Protein AF-A0A2W5WZF5-F1 (afdb_monomer_lite)

Radius of gyration: 15.65 Å; chains: 1; bounding box: 32×31×60 Å

Structure (mmCIF, N/CA/C/O backbone):
data_AF-A0A2W5WZF5-F1
#
_entry.id   AF-A0A2W5WZF5-F1
#
loop_
_atom_site.group_PDB
_atom_site.id
_atom_site.type_symbol
_atom_site.label_atom_id
_atom_site.label_alt_id
_atom_site.label_comp_id
_atom_site.label_asym_id
_atom_site.label_entity_id
_atom_site.label_seq_id
_atom_site.pdbx_PDB_ins_code
_atom_site.Cartn_x
_atom_site.Cartn_y
_atom_site.Cartn_z
_atom_site.occupancy
_atom_site.B_iso_or_equiv
_atom_site.auth_seq_id
_atom_site.auth_comp_id
_atom_site.auth_asym_id
_atom_site.auth_atom_id
_atom_site.pdbx_PDB_model_num
ATOM 1 N N . MET A 1 1 ? 6.195 -17.633 31.553 1.00 47.72 1 MET A N 1
ATOM 2 C CA . MET A 1 1 ? 4.958 -17.453 30.763 1.00 47.72 1 MET A CA 1
ATOM 3 C C . MET A 1 1 ? 4.576 -15.998 30.937 1.00 47.72 1 MET A C 1
ATOM 5 O O . MET A 1 1 ? 4.302 -15.625 32.061 1.00 47.72 1 MET A O 1
ATOM 9 N N . GLY A 1 2 ? 4.655 -15.087 29.986 1.00 45.94 2 GLY A N 1
ATOM 10 C CA . GLY A 1 2 ? 4.932 -15.108 28.558 1.00 45.94 2 GLY A CA 1
ATOM 11 C C . GLY A 1 2 ? 4.512 -13.705 28.127 1.00 45.94 2 GLY A C 1
ATOM 12 O O . GLY A 1 2 ? 3.322 -13.413 28.138 1.00 45.94 2 GLY A O 1
ATOM 13 N N . SER A 1 3 ? 5.474 -12.820 27.896 1.00 50.56 3 SER A N 1
ATOM 14 C CA . SER A 1 3 ? 5.218 -11.435 27.498 1.00 50.56 3 SER A CA 1
ATOM 15 C C . SER A 1 3 ? 6.138 -11.146 26.331 1.00 50.56 3 SER A C 1
ATOM 17 O O . SER A 1 3 ? 7.215 -10.585 26.495 1.00 50.56 3 SER A O 1
ATOM 19 N N . ASN A 1 4 ? 5.729 -11.629 25.164 1.00 45.38 4 ASN A N 1
ATOM 20 C CA . ASN A 1 4 ? 6.341 -11.262 23.901 1.00 45.38 4 ASN A CA 1
ATOM 21 C C . ASN A 1 4 ? 5.582 -10.011 23.440 1.00 45.38 4 ASN A C 1
ATOM 23 O O . ASN A 1 4 ? 4.590 -10.114 22.725 1.00 45.38 4 ASN A O 1
ATOM 27 N N . ASN A 1 5 ? 5.958 -8.846 23.968 1.00 50.03 5 ASN A N 1
ATOM 28 C CA . ASN A 1 5 ? 5.437 -7.571 23.489 1.00 50.03 5 ASN A CA 1
ATOM 29 C C . ASN A 1 5 ? 6.275 -7.137 22.282 1.00 50.03 5 ASN A C 1
ATOM 31 O O . ASN A 1 5 ? 7.437 -6.792 22.461 1.00 50.03 5 ASN A O 1
ATOM 35 N N . GLY A 1 6 ? 5.653 -7.142 21.100 1.00 42.31 6 GLY A N 1
ATOM 36 C CA . GLY A 1 6 ? 5.969 -6.240 19.988 1.00 42.31 6 GLY A CA 1
ATOM 37 C C . GLY A 1 6 ? 7.408 -6.249 19.489 1.00 42.31 6 GLY A C 1
ATOM 38 O O . GLY A 1 6 ? 8.054 -5.209 19.500 1.00 42.31 6 GLY A O 1
ATOM 39 N N . GLU A 1 7 ? 7.899 -7.392 19.016 1.00 40.12 7 GLU A N 1
ATOM 40 C CA . GLU A 1 7 ? 9.047 -7.385 18.108 1.00 40.12 7 GLU A CA 1
ATOM 41 C C . GLU A 1 7 ? 8.494 -7.028 16.720 1.00 40.12 7 GLU A C 1
ATOM 43 O O . GLU A 1 7 ? 8.119 -7.901 15.944 1.00 40.12 7 GLU A O 1
ATOM 48 N N . THR A 1 8 ? 8.317 -5.732 16.442 1.00 47.16 8 THR A N 1
ATOM 49 C CA . THR A 1 8 ? 8.272 -5.268 15.051 1.00 47.16 8 THR A CA 1
ATOM 50 C C . THR A 1 8 ? 9.632 -5.630 14.465 1.00 47.16 8 THR A C 1
ATOM 52 O O . THR A 1 8 ? 10.631 -5.149 15.007 1.00 47.16 8 THR A O 1
ATOM 55 N N . PRO A 1 9 ? 9.734 -6.497 13.445 1.00 46.50 9 PRO A N 1
ATOM 56 C CA . PRO A 1 9 ? 11.026 -6.767 12.840 1.00 46.50 9 PRO A CA 1
ATOM 57 C C . PRO A 1 9 ? 11.564 -5.456 12.249 1.00 46.50 9 PRO A C 1
ATOM 59 O O . PRO A 1 9 ? 11.087 -4.984 11.221 1.00 46.50 9 PRO A O 1
ATOM 62 N N . GLU A 1 10 ? 12.543 -4.855 12.933 1.00 50.31 10 GLU A N 1
ATOM 63 C CA . GLU A 1 10 ? 13.299 -3.663 12.530 1.00 50.31 10 GLU A CA 1
ATOM 64 C C . GLU A 1 10 ? 14.136 -3.958 11.270 1.00 50.31 10 GLU A C 1
ATOM 66 O O . GLU A 1 10 ? 15.358 -4.008 11.378 1.00 50.31 10 GLU A O 1
ATOM 71 N N . THR A 1 11 ? 13.501 -4.255 10.121 1.00 51.75 11 THR A N 1
ATOM 72 C CA . THR A 1 11 ? 14.040 -4.361 8.731 1.00 51.75 11 THR A CA 1
ATOM 73 C C . THR A 1 11 ? 13.274 -5.354 7.834 1.00 51.75 11 THR A C 1
ATOM 75 O O . THR A 1 11 ? 13.774 -5.716 6.765 1.00 51.75 11 THR A O 1
ATOM 78 N N . ALA A 1 12 ? 12.079 -5.827 8.207 1.00 56.81 12 ALA A N 1
ATOM 79 C CA . ALA A 1 12 ? 11.285 -6.610 7.258 1.00 56.81 12 ALA A CA 1
ATOM 80 C C . ALA A 1 12 ? 10.775 -5.674 6.151 1.00 56.81 12 ALA A C 1
ATOM 82 O O . ALA A 1 12 ? 9.943 -4.808 6.405 1.00 56.81 12 ALA A O 1
ATOM 83 N N . LYS A 1 13 ? 11.323 -5.815 4.937 1.00 72.81 13 LYS A N 1
ATOM 84 C CA . LYS A 1 13 ? 10.734 -5.204 3.741 1.00 72.81 13 LYS A CA 1
ATOM 85 C C . LYS A 1 13 ? 9.301 -5.714 3.615 1.00 72.81 13 LYS A C 1
ATOM 87 O O . LYS A 1 13 ? 9.082 -6.906 3.814 1.00 72.81 13 LYS A O 1
ATOM 92 N N . LEU A 1 14 ? 8.368 -4.829 3.279 1.00 86.38 14 LEU A N 1
ATOM 93 C CA . LEU A 1 14 ? 6.984 -5.217 3.020 1.00 86.38 14 LEU A CA 1
ATOM 94 C C . LEU A 1 14 ? 6.902 -6.300 1.941 1.00 86.38 14 LEU A C 1
ATOM 96 O O . LEU A 1 14 ? 7.613 -6.242 0.935 1.00 86.38 14 LEU A O 1
ATOM 100 N N . GLU A 1 15 ? 6.010 -7.262 2.151 1.00 87.88 15 GLU A N 1
ATOM 101 C CA . GLU A 1 15 ? 5.726 -8.342 1.211 1.00 87.88 15 GLU A CA 1
ATOM 102 C C . GLU A 1 15 ? 4.270 -8.261 0.734 1.00 87.88 15 GLU A C 1
ATOM 104 O O . GLU A 1 15 ? 3.414 -7.644 1.366 1.00 87.88 15 GLU A O 1
ATOM 109 N N . LEU A 1 16 ? 3.964 -8.893 -0.400 1.00 89.50 16 LEU A N 1
ATOM 110 C CA . LEU A 1 16 ? 2.576 -9.012 -0.850 1.00 89.50 16 LEU A CA 1
ATOM 111 C C . LEU A 1 16 ? 1.753 -9.783 0.190 1.00 89.50 16 LEU A C 1
ATOM 113 O O . LEU A 1 16 ? 2.181 -10.840 0.657 1.00 89.50 16 LEU A O 1
ATOM 117 N N . ARG A 1 17 ? 0.535 -9.301 0.462 1.00 90.00 17 ARG A N 1
ATOM 118 C CA . ARG A 1 17 ? -0.408 -9.784 1.489 1.00 90.00 17 ARG A CA 1
ATOM 119 C C . ARG A 1 17 ? -0.001 -9.503 2.933 1.00 90.00 17 ARG A C 1
ATOM 121 O O . ARG A 1 17 ? -0.639 -10.027 3.847 1.00 90.00 17 ARG A O 1
ATOM 128 N N . ASP A 1 18 ? 1.046 -8.715 3.156 1.00 91.38 18 ASP A N 1
ATOM 129 C CA . ASP A 1 18 ? 1.348 -8.228 4.498 1.00 91.38 18 ASP A CA 1
ATOM 130 C C . ASP A 1 18 ? 0.259 -7.240 4.947 1.00 91.38 18 ASP A C 1
ATOM 132 O O . ASP A 1 18 ? -0.314 -6.531 4.120 1.00 91.38 18 ASP A O 1
ATOM 136 N N . VAL A 1 19 ? -0.070 -7.210 6.240 1.00 91.38 19 VAL A N 1
ATOM 137 C CA . VAL A 1 19 ? -1.135 -6.342 6.772 1.00 91.38 19 VAL A CA 1
ATOM 138 C C . VAL A 1 19 ? -0.527 -5.313 7.710 1.00 91.38 19 VAL A C 1
ATOM 140 O O . VAL A 1 19 ? -0.004 -5.643 8.776 1.00 91.38 19 VAL A O 1
ATOM 143 N N . LEU A 1 20 ? -0.647 -4.050 7.319 1.00 89.81 20 LEU A N 1
ATOM 144 C CA . LEU A 1 20 ? -0.136 -2.895 8.035 1.00 89.81 20 LEU A CA 1
ATOM 145 C C . LEU A 1 20 ? -1.248 -2.221 8.825 1.00 89.81 20 LEU A C 1
ATOM 147 O O . LEU A 1 20 ? -2.355 -2.020 8.333 1.00 89.81 20 LEU A O 1
ATOM 151 N N . VAL A 1 21 ? -0.936 -1.829 10.057 1.00 89.88 21 VAL A N 1
ATOM 152 C CA . VAL A 1 21 ? -1.836 -1.014 10.875 1.00 89.88 21 VAL A CA 1
ATOM 153 C C . VAL A 1 21 ? -1.367 0.432 10.790 1.00 89.88 21 VAL A C 1
ATOM 155 O O . VAL A 1 21 ? -0.397 0.810 11.447 1.00 89.88 21 VAL A O 1
ATOM 158 N N . ILE A 1 22 ? -2.048 1.236 9.977 1.00 85.50 22 ILE A N 1
ATOM 159 C CA . ILE A 1 22 ? -1.716 2.648 9.764 1.00 85.50 22 ILE A CA 1
ATOM 160 C C . ILE A 1 22 ? -2.643 3.506 10.626 1.00 85.50 22 ILE A C 1
ATOM 162 O O . ILE A 1 22 ? -3.863 3.315 10.649 1.00 85.50 22 ILE A O 1
ATOM 166 N N . GLN A 1 23 ? -2.057 4.457 11.354 1.00 84.00 23 GLN A N 1
ATOM 167 C CA . GLN A 1 23 ? -2.809 5.462 12.098 1.00 84.00 23 GLN A CA 1
ATOM 168 C C . GLN A 1 23 ? -3.141 6.631 11.169 1.00 84.00 23 GLN A C 1
ATOM 170 O O . GLN A 1 23 ? -2.246 7.343 10.716 1.00 84.00 23 GLN A O 1
ATOM 175 N N . THR A 1 24 ? -4.425 6.830 10.885 1.00 78.69 24 THR A N 1
ATOM 176 C CA . THR A 1 24 ? -4.884 7.954 10.066 1.00 78.69 24 THR A CA 1
ATOM 177 C C . THR A 1 24 ? -4.944 9.247 10.877 1.00 78.69 24 THR A C 1
ATOM 179 O O . THR A 1 24 ? -4.836 9.256 12.106 1.00 78.69 24 THR A O 1
ATOM 182 N N . THR A 1 25 ? -5.154 10.369 10.187 1.00 76.25 25 THR A N 1
ATOM 183 C CA . THR A 1 25 ? -5.263 11.712 10.783 1.00 76.25 25 THR A CA 1
ATOM 184 C C . THR A 1 25 ? -6.420 11.869 11.776 1.00 76.25 25 THR A C 1
ATOM 186 O O . THR A 1 25 ? -6.412 12.807 12.570 1.00 76.25 25 THR A O 1
ATOM 189 N N . ASP A 1 26 ? -7.386 10.946 11.773 1.00 78.31 26 ASP A N 1
ATOM 190 C CA . ASP A 1 26 ? -8.505 10.888 12.723 1.00 78.31 26 ASP A CA 1
ATOM 191 C C . ASP A 1 26 ? -8.181 10.039 13.972 1.00 78.31 26 ASP A C 1
ATOM 193 O O . ASP A 1 26 ? -9.081 9.631 14.703 1.00 78.31 26 ASP A O 1
ATOM 197 N N . ASP A 1 27 ? -6.900 9.722 14.208 1.00 80.00 27 ASP A N 1
ATOM 198 C CA . ASP A 1 27 ? -6.426 8.857 15.302 1.00 80.00 27 ASP A CA 1
ATOM 199 C C . ASP A 1 27 ? -6.970 7.411 15.231 1.00 80.00 27 ASP A C 1
ATOM 201 O O . ASP A 1 27 ? -6.885 6.632 16.186 1.00 80.00 27 ASP A O 1
ATOM 205 N N . LYS A 1 28 ? -7.516 7.019 14.076 1.00 83.06 28 LYS A N 1
ATOM 206 C CA . LYS A 1 28 ? -8.017 5.667 13.829 1.00 83.06 28 LYS A CA 1
ATOM 207 C C . LYS A 1 28 ? -6.893 4.774 13.335 1.00 83.06 28 LYS A C 1
ATOM 209 O O . LYS A 1 28 ? -6.159 5.130 12.422 1.00 83.06 28 LYS A O 1
ATOM 214 N N . GLN A 1 29 ? -6.805 3.585 13.917 1.00 88.25 29 GLN A N 1
ATOM 215 C CA . GLN A 1 29 ? -5.948 2.515 13.421 1.00 88.25 29 GLN A CA 1
ATOM 216 C C . GLN A 1 29 ? -6.746 1.681 12.426 1.00 88.25 29 GLN A C 1
ATOM 218 O O . GLN A 1 29 ? -7.714 1.013 12.804 1.00 88.25 29 GLN A O 1
ATOM 223 N N . LEU A 1 30 ? -6.359 1.762 11.160 1.00 89.75 30 LEU A N 1
ATOM 224 C CA . LEU A 1 30 ? -6.952 0.989 10.080 1.00 89.75 30 LEU A CA 1
ATOM 225 C C . LEU A 1 30 ? -5.953 -0.053 9.586 1.00 89.75 30 LEU A C 1
ATOM 227 O O . LEU A 1 30 ? -4.742 0.147 9.633 1.00 89.75 30 LEU A O 1
ATOM 231 N N . GLU A 1 31 ? -6.498 -1.187 9.166 1.00 92.25 31 GLU A N 1
ATOM 232 C CA . GLU A 1 31 ? -5.739 -2.310 8.627 1.00 92.25 31 GLU A CA 1
ATOM 233 C C . GLU A 1 31 ? -5.709 -2.162 7.107 1.00 92.25 31 GLU A C 1
ATOM 235 O O . GLU A 1 31 ? -6.761 -2.032 6.477 1.00 92.25 31 GLU A O 1
ATOM 240 N N . PHE A 1 32 ? -4.506 -2.161 6.550 1.00 93.19 32 PHE A N 1
ATOM 241 C CA . PHE A 1 32 ? -4.233 -2.029 5.130 1.00 93.19 32 PHE A CA 1
ATOM 242 C C . PHE A 1 32 ? -3.444 -3.250 4.671 1.00 93.19 32 PHE A C 1
ATOM 244 O O . PHE A 1 32 ? -2.377 -3.535 5.207 1.00 93.19 32 PHE A O 1
ATOM 251 N N . GLU A 1 33 ? -3.965 -3.981 3.694 1.00 93.88 33 GLU A N 1
ATOM 252 C CA . GLU A 1 33 ? -3.291 -5.147 3.125 1.00 93.88 33 GLU A CA 1
ATOM 253 C C . GLU A 1 33 ? -2.454 -4.732 1.916 1.00 93.88 33 GLU A C 1
ATOM 255 O O . GLU A 1 33 ? -2.952 -4.049 1.025 1.00 93.88 33 GLU A O 1
ATOM 260 N N . VAL A 1 34 ? -1.194 -5.156 1.858 1.00 93.12 34 VAL A N 1
ATOM 261 C CA . VAL A 1 34 ? -0.309 -4.919 0.716 1.00 93.12 34 VAL A CA 1
ATOM 262 C C . VAL A 1 34 ? -0.787 -5.754 -0.471 1.00 93.12 34 VAL A C 1
ATOM 264 O O . VAL A 1 34 ? -0.643 -6.977 -0.495 1.00 93.12 34 VAL A O 1
ATOM 267 N N . VAL A 1 35 ? -1.327 -5.090 -1.486 1.00 92.94 35 VAL A N 1
ATOM 268 C CA . VAL A 1 35 ? -1.843 -5.721 -2.710 1.00 92.94 35 VAL A CA 1
ATOM 269 C C . VAL A 1 35 ? -0.874 -5.608 -3.884 1.00 92.94 35 VAL A C 1
ATOM 271 O O . VAL A 1 35 ? -0.971 -6.387 -4.832 1.00 92.94 35 VAL A O 1
ATOM 274 N N . GLY A 1 36 ? 0.084 -4.684 -3.808 1.00 90.94 36 GLY A N 1
ATOM 275 C CA . GLY A 1 36 ? 1.071 -4.436 -4.853 1.00 90.94 36 GLY A CA 1
ATOM 276 C C . GLY A 1 36 ? 2.396 -3.941 -4.290 1.00 90.94 36 GLY A C 1
ATOM 277 O O . GLY A 1 36 ? 2.435 -3.311 -3.236 1.00 90.94 36 GLY A O 1
ATOM 278 N N . LEU A 1 37 ? 3.481 -4.221 -5.007 1.00 91.31 37 LEU A N 1
ATOM 279 C CA . LEU A 1 37 ? 4.808 -3.671 -4.747 1.00 91.31 37 LEU A CA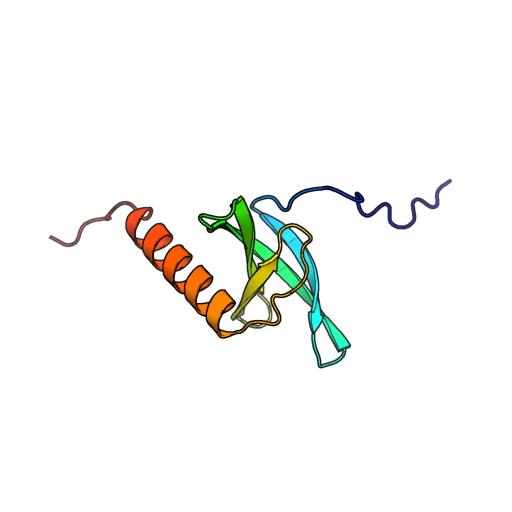 1
ATOM 280 C C . LEU A 1 37 ? 5.316 -3.051 -6.047 1.00 91.31 37 LEU A C 1
ATOM 282 O O . LEU A 1 37 ? 5.281 -3.712 -7.084 1.00 91.31 37 LEU A O 1
ATOM 286 N N . VAL A 1 38 ? 5.768 -1.804 -5.975 1.00 89.81 38 VAL A N 1
ATOM 287 C CA . VAL A 1 38 ? 6.261 -1.022 -7.113 1.00 89.81 38 VAL A CA 1
ATOM 288 C C . VAL A 1 38 ? 7.656 -0.515 -6.772 1.00 89.81 38 VAL A C 1
ATOM 290 O O . VAL A 1 38 ? 7.906 -0.068 -5.653 1.00 89.81 38 VAL A O 1
ATOM 293 N N . GLU A 1 39 ? 8.582 -0.613 -7.719 1.00 87.44 39 GLU A N 1
ATOM 294 C CA . GLU A 1 39 ? 9.953 -0.129 -7.566 1.00 87.44 39 GLU A CA 1
ATOM 295 C C . GLU A 1 39 ? 10.214 0.973 -8.593 1.00 87.44 39 GLU A C 1
ATOM 297 O O . GLU A 1 39 ? 9.970 0.778 -9.781 1.00 87.44 39 GLU A O 1
ATOM 302 N N . ASP A 1 40 ? 10.717 2.115 -8.131 1.00 83.75 40 ASP A N 1
ATOM 303 C CA . ASP A 1 40 ? 11.112 3.228 -8.998 1.00 83.75 40 ASP A CA 1
ATOM 304 C C . ASP A 1 40 ? 12.530 3.029 -9.576 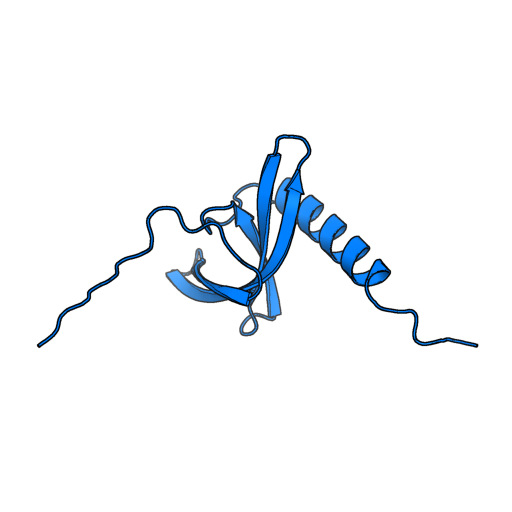1.00 83.75 40 ASP A C 1
ATOM 306 O O . ASP A 1 40 ? 13.336 2.246 -9.054 1.00 83.75 40 ASP A O 1
ATOM 310 N N . ASP A 1 41 ? 12.870 3.784 -10.625 1.00 80.94 41 ASP A N 1
ATOM 311 C CA . ASP A 1 41 ? 14.195 3.830 -11.253 1.00 80.94 41 ASP A CA 1
ATOM 312 C C . ASP A 1 41 ? 15.346 4.078 -10.253 1.00 80.94 41 ASP A C 1
ATOM 314 O O . ASP A 1 41 ? 16.462 3.567 -10.422 1.00 80.94 41 ASP A O 1
ATOM 318 N N . GLU A 1 42 ? 15.096 4.815 -9.167 1.00 83.19 42 GLU A N 1
ATOM 319 C CA . GLU A 1 42 ? 16.068 5.061 -8.096 1.00 83.19 42 GLU A CA 1
ATOM 320 C C . GLU A 1 42 ? 16.224 3.887 -7.103 1.00 83.19 42 GLU A C 1
ATOM 322 O O . GLU A 1 42 ? 16.976 3.994 -6.133 1.00 83.19 42 GLU A O 1
ATOM 327 N N . ASN A 1 43 ? 15.595 2.732 -7.363 1.00 78.75 43 ASN A N 1
ATOM 328 C CA . ASN A 1 43 ? 15.529 1.556 -6.475 1.00 78.75 43 ASN A CA 1
ATOM 329 C C . ASN A 1 43 ? 14.810 1.842 -5.142 1.00 78.75 43 ASN A C 1
ATOM 331 O O . ASN A 1 43 ? 15.073 1.192 -4.123 1.00 78.75 43 ASN A O 1
ATOM 335 N N . ASN A 1 44 ? 13.899 2.816 -5.142 1.00 85.50 44 ASN A N 1
ATOM 336 C CA . ASN A 1 44 ? 12.982 3.031 -4.032 1.00 85.50 44 ASN A CA 1
ATOM 337 C C . ASN A 1 44 ? 11.818 2.046 -4.163 1.00 85.50 44 ASN A C 1
ATOM 339 O O . ASN A 1 44 ? 11.153 2.009 -5.194 1.00 85.50 44 ASN A O 1
ATOM 343 N N . ALA A 1 45 ? 11.588 1.246 -3.121 1.00 88.56 45 ALA A N 1
ATOM 344 C CA . ALA A 1 45 ? 10.478 0.303 -3.082 1.00 88.56 45 ALA A CA 1
ATOM 345 C C . ALA A 1 45 ? 9.274 0.925 -2.369 1.00 88.56 45 ALA A C 1
ATOM 347 O O . ALA A 1 45 ? 9.389 1.451 -1.254 1.00 88.56 45 ALA A O 1
ATOM 348 N N . TYR A 1 46 ? 8.123 0.804 -3.013 1.00 92.00 46 TYR A N 1
ATOM 349 C CA . TYR A 1 46 ? 6.832 1.283 -2.560 1.00 92.00 46 TYR A CA 1
ATOM 350 C C . TYR A 1 46 ? 5.838 0.130 -2.518 1.00 92.00 46 TYR A C 1
ATOM 352 O O . TYR A 1 46 ? 5.932 -0.828 -3.285 1.00 92.00 46 TYR A O 1
ATOM 360 N N . ALA A 1 47 ? 4.882 0.217 -1.603 1.00 92.69 47 ALA A N 1
ATOM 361 C CA . ALA A 1 47 ? 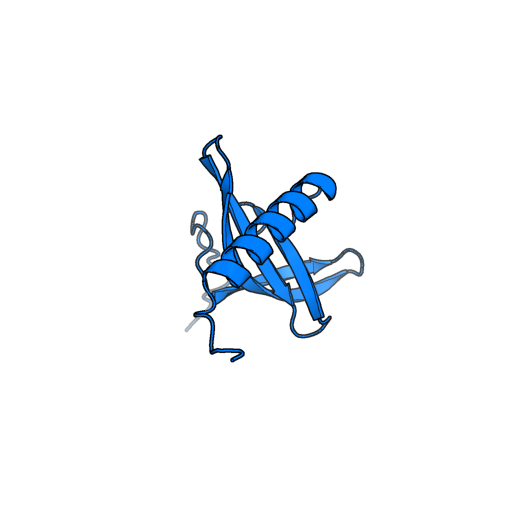3.836 -0.775 -1.445 1.00 92.69 47 ALA A CA 1
ATOM 362 C C . ALA A 1 47 ? 2.470 -0.120 -1.611 1.00 92.69 47 ALA A C 1
ATOM 364 O O . ALA A 1 47 ? 2.148 0.860 -0.940 1.00 92.69 47 ALA A O 1
ATOM 365 N N . VAL A 1 48 ? 1.662 -0.691 -2.497 1.00 93.44 48 VAL A N 1
ATOM 366 C CA . VAL A 1 48 ? 0.258 -0.332 -2.657 1.00 93.44 48 VAL A CA 1
ATOM 367 C C . VAL A 1 48 ? -0.536 -1.154 -1.659 1.00 93.44 48 VAL A C 1
ATOM 369 O O . VAL A 1 48 ? -0.516 -2.387 -1.701 1.00 93.44 48 VAL A O 1
ATOM 372 N N . CYS A 1 49 ? -1.225 -0.468 -0.757 1.00 93.75 49 CYS A N 1
ATOM 373 C CA . CYS A 1 49 ? -1.992 -1.077 0.312 1.00 93.75 49 CYS A CA 1
ATOM 374 C C . CYS A 1 49 ? -3.478 -0.740 0.166 1.00 93.75 49 CYS A C 1
ATOM 376 O O . CYS A 1 49 ? -3.843 0.391 -0.146 1.00 93.75 49 CYS A O 1
ATOM 378 N N . TYR A 1 50 ? -4.341 -1.713 0.425 1.00 93.50 50 TYR A N 1
ATOM 379 C CA . TYR A 1 50 ? -5.787 -1.588 0.308 1.00 93.50 50 TYR A CA 1
ATOM 380 C C . TYR A 1 50 ? -6.461 -1.734 1.674 1.00 93.50 50 TYR A C 1
ATOM 382 O O . TYR A 1 50 ? -6.196 -2.690 2.407 1.00 93.50 50 TYR A O 1
ATOM 390 N N . CYS A 1 51 ? -7.349 -0.801 2.018 1.00 92.56 51 CYS A N 1
ATOM 391 C CA . CYS A 1 51 ? -8.194 -0.891 3.202 1.00 92.56 51 CYS A CA 1
ATOM 392 C C . CYS A 1 51 ? -9.592 -1.369 2.832 1.00 92.56 51 CYS A C 1
ATOM 394 O O . CYS A 1 51 ? -10.402 -0.611 2.305 1.00 92.56 51 CYS A O 1
ATOM 396 N N . GLU A 1 52 ? -9.926 -2.595 3.227 1.00 90.06 52 GLU A N 1
ATOM 397 C CA . GLU A 1 52 ? -11.264 -3.153 3.006 1.00 90.06 52 GLU A CA 1
ATOM 398 C C . GLU A 1 52 ? -12.366 -2.378 3.757 1.00 90.06 52 GLU A C 1
ATOM 400 O O . GLU A 1 52 ? -13.514 -2.344 3.322 1.00 90.06 52 GLU A O 1
ATOM 405 N N . LYS A 1 53 ? -12.042 -1.745 4.894 1.00 90.19 53 LYS A N 1
ATOM 406 C CA . LYS A 1 53 ? -13.040 -1.045 5.725 1.00 90.19 53 LYS A CA 1
ATOM 407 C C . LYS A 1 53 ? -13.520 0.263 5.104 1.00 90.19 53 LYS A C 1
ATOM 409 O O . LYS A 1 53 ? -14.706 0.565 5.206 1.00 90.19 53 LYS A O 1
ATOM 414 N N . GLU A 1 54 ? -12.602 1.017 4.508 1.00 89.50 54 GLU A N 1
ATOM 415 C CA . GLU A 1 54 ? -12.888 2.325 3.910 1.00 89.50 54 GLU A CA 1
ATOM 416 C C . GLU A 1 54 ? -12.982 2.261 2.377 1.00 89.50 54 GLU A C 1
ATOM 418 O O . GLU A 1 54 ? -13.332 3.265 1.766 1.00 89.50 54 GLU A O 1
ATOM 423 N N . ASP A 1 55 ? -12.722 1.093 1.769 1.00 90.25 55 ASP A N 1
ATOM 424 C CA . ASP A 1 55 ? -12.667 0.904 0.310 1.00 90.25 55 ASP A CA 1
ATOM 425 C C . ASP A 1 55 ? -11.656 1.875 -0.337 1.00 90.25 55 ASP A C 1
ATOM 427 O O . ASP A 1 55 ? -11.925 2.523 -1.345 1.00 90.25 55 ASP A O 1
ATOM 431 N N . GLU A 1 56 ? -10.483 2.022 0.294 1.00 89.50 56 GLU A N 1
ATOM 432 C CA . GLU A 1 56 ? -9.474 3.030 -0.057 1.00 89.50 56 GLU A CA 1
ATOM 433 C C . GLU A 1 56 ? -8.101 2.395 -0.309 1.00 89.50 56 GLU A C 1
ATOM 435 O O . GLU A 1 56 ? -7.665 1.502 0.424 1.00 89.50 56 GLU A O 1
ATOM 440 N N . PHE A 1 57 ? -7.404 2.887 -1.336 1.00 91.81 57 PHE A N 1
ATOM 441 C CA . PHE A 1 57 ? -6.019 2.527 -1.634 1.00 91.81 57 PHE A CA 1
ATOM 442 C C . PHE A 1 57 ? -5.072 3.621 -1.156 1.00 91.81 57 PHE A C 1
ATOM 444 O O . PHE A 1 57 ? -5.291 4.805 -1.408 1.00 91.81 57 PHE A O 1
ATOM 451 N N . VAL A 1 58 ? -3.985 3.209 -0.517 1.00 91.94 58 VAL A N 1
ATOM 452 C CA . VAL A 1 58 ? -2.908 4.086 -0.064 1.00 91.94 58 VAL A CA 1
ATOM 453 C C . VAL A 1 58 ? -1.564 3.518 -0.485 1.00 91.94 58 VAL A C 1
ATOM 455 O O . VAL A 1 58 ? -1.426 2.313 -0.694 1.00 91.94 58 VAL A O 1
ATOM 458 N N . VAL A 1 59 ? -0.552 4.374 -0.575 1.00 92.88 59 VAL A N 1
ATOM 459 C CA . VAL A 1 59 ? 0.809 3.946 -0.904 1.00 92.88 59 VAL A CA 1
ATOM 460 C C . VAL A 1 59 ? 1.724 4.210 0.280 1.00 92.88 59 VAL A C 1
ATOM 462 O O . VAL A 1 59 ? 1.693 5.282 0.888 1.00 92.88 59 VAL A O 1
ATOM 465 N N . THR A 1 60 ? 2.548 3.226 0.614 1.00 92.12 60 THR A N 1
ATOM 466 C CA . THR A 1 60 ? 3.557 3.333 1.663 1.00 92.12 60 THR A CA 1
ATOM 467 C C . THR A 1 60 ? 4.955 3.141 1.095 1.00 92.12 60 THR A C 1
ATOM 469 O O . THR A 1 60 ? 5.149 2.536 0.041 1.00 92.12 60 THR A O 1
ATOM 472 N N . ASN A 1 61 ? 5.963 3.618 1.818 1.00 90.75 61 ASN A N 1
ATOM 473 C CA . ASN A 1 61 ? 7.354 3.271 1.542 1.00 90.75 61 ASN A CA 1
ATOM 474 C C . ASN A 1 61 ? 7.661 1.810 1.944 1.00 90.75 61 ASN A C 1
ATOM 476 O O . ASN A 1 61 ? 6.832 1.119 2.540 1.00 90.75 61 ASN A O 1
ATOM 480 N N . ALA A 1 62 ? 8.889 1.356 1.682 1.00 87.00 62 ALA A N 1
ATOM 481 C CA . ALA A 1 62 ? 9.375 0.018 2.038 1.00 87.00 62 ALA A CA 1
ATOM 482 C C . ALA A 1 62 ? 9.309 -0.338 3.539 1.00 87.00 62 ALA A C 1
ATOM 484 O O . ALA A 1 62 ? 9.478 -1.507 3.886 1.00 87.00 62 ALA A O 1
ATOM 485 N N . ASN A 1 63 ? 9.104 0.650 4.417 1.00 84.75 63 ASN A N 1
ATOM 486 C CA . ASN A 1 63 ? 8.985 0.476 5.865 1.00 84.75 63 ASN A CA 1
ATOM 487 C C . ASN A 1 63 ? 7.522 0.476 6.349 1.00 84.75 63 ASN A C 1
ATOM 489 O O . ASN A 1 63 ? 7.292 0.342 7.548 1.00 84.75 63 ASN A O 1
ATOM 493 N N . GLY A 1 64 ? 6.537 0.646 5.456 1.00 85.94 64 GLY A N 1
ATOM 494 C CA . GLY A 1 64 ? 5.120 0.743 5.830 1.00 85.94 64 GLY A CA 1
ATOM 495 C C . GLY A 1 64 ? 4.677 2.130 6.281 1.00 85.94 64 GLY A C 1
ATOM 496 O O . GLY A 1 64 ? 3.593 2.272 6.841 1.00 85.94 64 GLY A O 1
ATOM 497 N N . GLU A 1 65 ? 5.487 3.161 6.044 1.00 88.06 65 GLU A N 1
ATOM 498 C CA . GLU A 1 65 ? 5.100 4.541 6.329 1.00 88.06 65 GLU A CA 1
ATOM 499 C C . GLU A 1 65 ? 4.332 5.120 5.141 1.00 88.06 65 GLU A C 1
ATOM 501 O O . GLU A 1 65 ? 4.792 5.035 4.000 1.00 88.06 65 GLU A O 1
ATOM 506 N N . LEU A 1 66 ? 3.174 5.721 5.420 1.00 89.12 66 LEU A N 1
ATOM 507 C CA . LEU A 1 66 ? 2.339 6.384 4.420 1.00 89.12 66 LEU A CA 1
ATOM 508 C C . LEU A 1 66 ? 3.140 7.465 3.685 1.00 89.12 66 LEU A C 1
ATOM 510 O O . LEU A 1 66 ? 3.817 8.284 4.311 1.00 89.12 66 LEU A O 1
ATOM 514 N N . LEU A 1 67 ? 3.050 7.470 2.357 1.00 90.19 67 LEU A N 1
ATOM 515 C CA . LEU A 1 67 ? 3.615 8.537 1.545 1.00 90.19 67 LEU A CA 1
ATOM 516 C C . LEU A 1 67 ? 2.900 9.856 1.845 1.00 90.19 67 LEU A C 1
ATOM 518 O O . LEU A 1 67 ? 1.685 9.961 1.727 1.00 90.19 67 LEU A O 1
ATOM 522 N N . SER A 1 68 ? 3.680 10.871 2.213 1.00 86.81 68 SER A N 1
ATOM 523 C CA . SER A 1 68 ? 3.182 12.243 2.385 1.00 86.81 68 SER A CA 1
ATOM 524 C C . SER A 1 68 ? 3.020 12.992 1.060 1.00 86.81 68 SER A C 1
ATOM 526 O O . SER A 1 68 ? 2.507 14.107 1.063 1.00 86.81 68 SER A O 1
ATOM 528 N N . ASP A 1 69 ? 3.555 12.442 -0.029 1.00 91.31 69 ASP A N 1
ATOM 529 C CA . ASP A 1 69 ? 3.535 13.048 -1.357 1.00 91.31 69 ASP A CA 1
ATOM 530 C C . ASP A 1 69 ? 2.396 12.421 -2.166 1.00 91.31 69 ASP A C 1
ATOM 532 O O . ASP A 1 69 ? 2.497 11.279 -2.622 1.00 91.31 69 ASP A O 1
ATOM 536 N N . ASP A 1 70 ? 1.279 13.146 -2.252 1.00 89.81 70 ASP A N 1
ATOM 537 C CA . ASP A 1 70 ? 0.063 12.673 -2.913 1.00 89.81 70 ASP A CA 1
ATOM 538 C C . ASP A 1 70 ? 0.268 12.484 -4.423 1.00 89.81 70 ASP A C 1
ATOM 540 O O . ASP A 1 70 ? -0.271 11.536 -4.988 1.00 89.81 70 ASP A O 1
ATOM 544 N N . ASP A 1 71 ? 1.054 13.351 -5.074 1.00 93.12 71 ASP A N 1
ATOM 545 C CA . ASP A 1 71 ? 1.347 13.255 -6.507 1.00 93.12 71 ASP A CA 1
ATOM 546 C C . ASP A 1 71 ? 2.087 11.943 -6.807 1.00 93.12 71 ASP A C 1
ATOM 548 O O . ASP A 1 71 ? 1.621 11.148 -7.624 1.00 93.12 71 ASP A O 1
ATOM 552 N N . LEU A 1 72 ? 3.158 11.651 -6.061 1.00 91.25 72 LEU A N 1
ATOM 553 C CA . LEU A 1 72 ? 3.900 10.396 -6.201 1.00 91.25 72 LEU A CA 1
ATOM 554 C C . LEU A 1 72 ? 3.038 9.166 -5.876 1.00 91.25 72 LEU A C 1
ATOM 556 O O . LEU A 1 72 ? 3.115 8.146 -6.560 1.00 91.25 72 LEU A O 1
ATOM 560 N N . ALA A 1 73 ? 2.204 9.241 -4.835 1.00 92.06 73 ALA A N 1
ATOM 561 C CA . ALA A 1 73 ? 1.296 8.149 -4.496 1.00 92.06 73 ALA A CA 1
ATOM 562 C C . ALA A 1 73 ? 0.314 7.854 -5.642 1.00 92.06 73 ALA A C 1
ATOM 564 O O . ALA A 1 73 ? 0.074 6.689 -5.952 1.00 92.06 73 ALA A O 1
ATOM 565 N N . GLN A 1 74 ? -0.229 8.887 -6.294 1.00 92.62 74 GLN A N 1
ATOM 566 C CA . GLN A 1 74 ? -1.101 8.713 -7.456 1.00 92.62 74 GLN A CA 1
ATOM 567 C C . GLN A 1 74 ? -0.352 8.128 -8.659 1.00 92.62 74 GLN A C 1
ATOM 569 O O . GLN A 1 74 ? 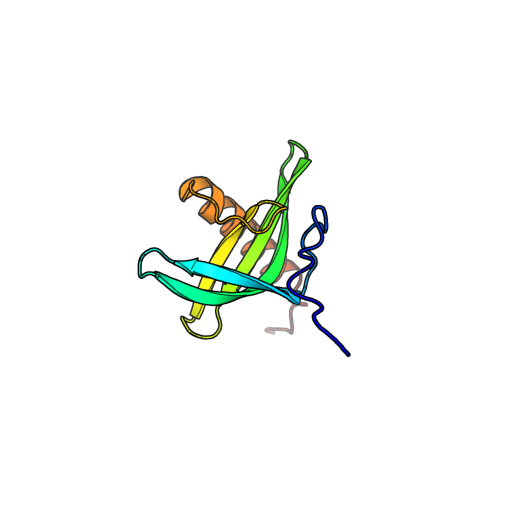-0.899 7.247 -9.313 1.00 92.62 74 GLN A O 1
ATOM 574 N N . GLU A 1 75 ? 0.886 8.555 -8.927 1.00 92.81 75 GLU A N 1
ATOM 575 C CA . GLU A 1 75 ? 1.712 7.981 -10.003 1.00 92.81 75 GLU A CA 1
ATOM 576 C C . GLU A 1 75 ? 1.950 6.477 -9.799 1.00 92.81 75 GLU A C 1
ATOM 578 O O . GLU A 1 75 ? 1.769 5.687 -10.723 1.00 92.81 75 GLU A O 1
ATOM 583 N N . ILE A 1 76 ? 2.275 6.063 -8.570 1.00 92.12 76 ILE A N 1
ATOM 584 C CA . ILE A 1 76 ? 2.480 4.648 -8.224 1.00 92.12 76 ILE A CA 1
ATOM 585 C C . ILE A 1 76 ? 1.177 3.845 -8.345 1.00 92.12 76 ILE A C 1
ATOM 587 O O . ILE A 1 76 ? 1.193 2.698 -8.793 1.00 92.12 76 ILE A O 1
ATOM 591 N N . LEU A 1 77 ? 0.043 4.421 -7.931 1.00 92.31 77 LEU A N 1
ATOM 592 C CA . LEU A 1 77 ? -1.262 3.775 -8.079 1.00 92.31 77 LEU A CA 1
ATOM 593 C C . LEU A 1 77 ? -1.638 3.594 -9.551 1.00 92.31 77 LEU A C 1
ATOM 595 O O . LEU A 1 77 ? -2.120 2.523 -9.911 1.00 92.31 77 LEU A O 1
ATOM 599 N N . ASP A 1 78 ? -1.419 4.611 -10.387 1.00 91.81 78 ASP A N 1
ATOM 600 C CA . ASP A 1 78 ? -1.687 4.544 -11.826 1.00 91.81 78 ASP A CA 1
ATOM 601 C C . ASP A 1 78 ? -0.867 3.422 -12.480 1.00 91.81 78 ASP A C 1
ATOM 603 O O . ASP A 1 78 ? -1.444 2.543 -13.122 1.00 91.81 78 ASP A O 1
ATOM 607 N N . ASP A 1 79 ? 0.443 3.370 -12.206 1.00 89.94 79 ASP A N 1
ATOM 608 C CA . ASP A 1 79 ? 1.329 2.304 -12.690 1.00 89.94 79 ASP A CA 1
ATOM 609 C C . ASP A 1 79 ? 0.851 0.916 -12.231 1.00 89.94 79 ASP A C 1
ATOM 611 O O . ASP A 1 79 ? 0.710 -0.008 -13.037 1.00 89.94 79 ASP A O 1
ATOM 615 N N . PHE A 1 80 ? 0.481 0.779 -10.953 1.00 89.88 80 PHE A N 1
ATOM 616 C CA . PHE A 1 80 ? -0.069 -0.467 -10.422 1.00 89.88 80 PHE A CA 1
ATOM 617 C C . PHE A 1 80 ? -1.354 -0.902 -11.139 1.00 89.88 80 PHE A C 1
ATOM 619 O O . PHE A 1 80 ? -1.484 -2.081 -11.473 1.00 89.88 80 PHE A O 1
ATOM 626 N N . PHE A 1 81 ? -2.302 0.007 -11.390 1.00 89.06 81 PHE A N 1
ATOM 627 C CA . PHE A 1 81 ? -3.552 -0.331 -12.077 1.00 89.06 81 PHE A CA 1
ATOM 628 C C . PHE A 1 81 ? -3.325 -0.729 -13.536 1.00 89.06 81 PHE A C 1
ATOM 630 O O . PHE A 1 81 ? -3.944 -1.693 -13.990 1.00 89.06 81 PHE A O 1
ATOM 637 N N . VAL A 1 82 ? -2.417 -0.050 -14.244 1.00 88.81 82 VAL A N 1
ATOM 638 C CA . VAL A 1 82 ? -2.020 -0.418 -15.612 1.00 88.81 82 VAL A CA 1
ATOM 639 C C . VAL A 1 82 ? -1.435 -1.833 -15.632 1.00 88.81 82 VAL A C 1
ATOM 641 O O . VAL A 1 82 ? -1.879 -2.676 -16.412 1.00 88.81 82 VAL A O 1
ATOM 644 N N . LEU A 1 83 ? -0.514 -2.140 -14.714 1.00 83.38 83 LEU A N 1
ATOM 645 C CA . LEU A 1 83 ? 0.078 -3.474 -14.592 1.00 83.38 83 LEU A CA 1
ATOM 646 C C . LEU A 1 83 ? -0.959 -4.547 -14.229 1.00 83.38 83 LEU A C 1
ATOM 648 O O . LEU A 1 83 ? -0.888 -5.669 -14.734 1.00 83.38 83 LEU A O 1
ATOM 652 N N . ALA A 1 84 ? -1.921 -4.231 -13.358 1.00 83.75 84 ALA A N 1
ATOM 653 C CA . ALA A 1 84 ? -2.992 -5.155 -12.985 1.00 83.75 84 ALA A CA 1
ATOM 654 C C . ALA A 1 84 ? -3.940 -5.448 -14.159 1.00 83.75 84 ALA A C 1
ATOM 656 O O . ALA A 1 84 ? -4.367 -6.594 -14.317 1.00 83.75 84 ALA A O 1
ATOM 657 N N . GLU A 1 85 ? -4.246 -4.445 -14.986 1.00 81.81 85 GLU A N 1
ATOM 658 C CA . GLU A 1 85 ? -5.038 -4.612 -16.207 1.00 81.81 85 GLU A CA 1
ATOM 659 C C . GLU A 1 85 ? -4.309 -5.501 -17.225 1.00 81.81 85 GLU A C 1
ATOM 661 O O . GLU A 1 85 ? -4.914 -6.423 -17.769 1.00 81.81 85 GLU A O 1
ATOM 666 N N . GLU A 1 86 ? -2.998 -5.316 -17.413 1.00 75.38 86 GLU A N 1
ATOM 667 C CA . GLU A 1 86 ? -2.188 -6.180 -18.286 1.00 75.38 86 GLU A CA 1
ATOM 668 C C . GLU A 1 86 ? -2.013 -7.609 -17.737 1.00 75.38 86 GLU A C 1
ATOM 670 O O . GLU A 1 86 ? -1.872 -8.568 -18.502 1.00 75.38 86 GLU A O 1
ATOM 675 N N . ALA A 1 87 ? -2.001 -7.772 -16.411 1.00 65.81 87 ALA A N 1
ATOM 676 C CA . ALA A 1 87 ? -1.843 -9.067 -15.754 1.00 65.81 87 ALA A CA 1
ATOM 677 C C . ALA A 1 87 ? -3.140 -9.888 -15.710 1.00 65.81 87 ALA A C 1
ATOM 679 O O . ALA A 1 87 ? -3.078 -11.117 -15.567 1.00 65.81 87 ALA A O 1
ATOM 680 N N . ALA A 1 88 ? -4.306 -9.247 -15.828 1.00 63.06 88 ALA A N 1
ATOM 681 C CA . ALA A 1 8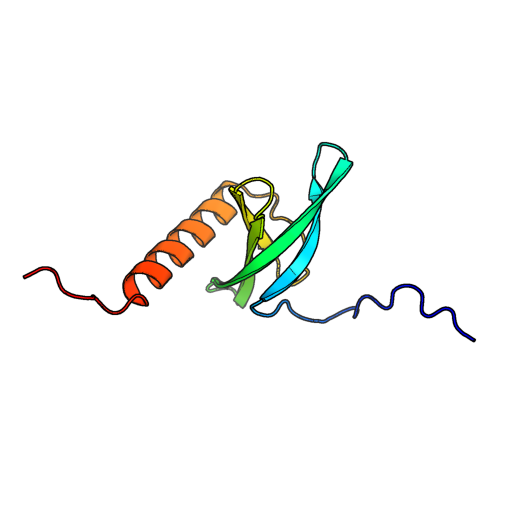8 ? -5.563 -9.951 -16.005 1.00 63.06 88 ALA A CA 1
ATOM 682 C C . ALA A 1 88 ? -5.532 -10.642 -17.381 1.00 63.06 88 ALA A C 1
ATOM 684 O O . ALA A 1 88 ? -5.478 -9.962 -18.406 1.00 63.06 88 ALA A O 1
ATOM 685 N N . PRO A 1 89 ? -5.542 -11.988 -17.459 1.00 53.22 89 PRO A N 1
ATOM 686 C CA . PRO A 1 89 ? -5.670 -12.643 -18.749 1.00 53.22 89 PRO A CA 1
ATOM 687 C C . PRO A 1 89 ? -6.979 -12.159 -19.366 1.00 53.22 89 PRO A C 1
ATOM 689 O O . PRO A 1 89 ? -8.016 -12.249 -18.712 1.00 53.22 89 PRO A O 1
ATOM 692 N N . GLU A 1 90 ? -6.924 -11.635 -20.591 1.00 58.47 90 GLU A N 1
ATOM 693 C CA . GLU A 1 90 ? -8.114 -11.261 -21.347 1.00 58.47 90 GLU A CA 1
ATOM 694 C C . GLU A 1 90 ? -9.050 -12.478 -21.446 1.00 58.47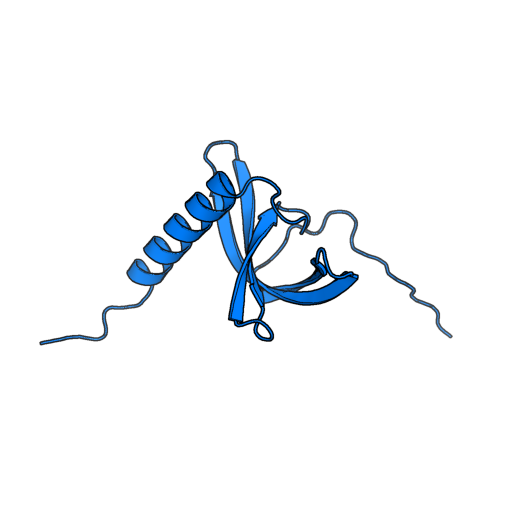 90 GLU A C 1
ATOM 696 O O . GLU A 1 90 ? -8.940 -13.315 -22.347 1.00 58.47 90 GLU A O 1
ATOM 701 N N . GLU A 1 91 ? -9.986 -12.615 -20.506 1.00 59.00 91 GLU A N 1
ATOM 702 C CA . GLU A 1 91 ? -11.150 -13.467 -20.682 1.00 59.00 91 GLU A CA 1
ATOM 703 C C . GLU A 1 91 ? -12.071 -12.748 -21.667 1.00 59.00 91 GLU A C 1
ATOM 705 O O . GLU A 1 91 ? -12.955 -11.985 -21.295 1.00 59.00 91 GLU A O 1
ATOM 710 N N . GLY A 1 92 ? -11.757 -12.979 -22.944 1.00 60.31 92 GLY A N 1
ATOM 711 C CA . GLY A 1 92 ? -12.563 -12.825 -24.150 1.00 60.31 92 GLY A CA 1
ATOM 712 C C . GLY A 1 92 ? -13.794 -11.919 -24.100 1.00 60.31 92 GLY A C 1
ATOM 713 O O . GLY A 1 92 ? -14.819 -12.263 -23.512 1.00 60.31 92 GLY A O 1
ATOM 714 N N . ALA A 1 93 ? -13.767 -10.880 -24.931 1.00 49.19 93 ALA A N 1
ATOM 715 C CA . ALA A 1 93 ? -14.967 -10.401 -25.603 1.00 49.19 93 ALA A CA 1
ATOM 716 C C . ALA A 1 93 ? -14.771 -10.548 -27.123 1.00 49.19 93 ALA A C 1
ATOM 718 O O . ALA A 1 93 ? -13.909 -9.902 -27.715 1.00 49.19 93 ALA A O 1
ATOM 719 N N . ASP A 1 94 ? -15.550 -11.482 -27.670 1.00 47.47 94 ASP A N 1
ATOM 720 C CA . ASP A 1 94 ? -15.763 -11.859 -29.078 1.00 47.47 94 ASP A CA 1
ATOM 721 C C . ASP A 1 94 ? -16.099 -10.675 -30.007 1.00 47.47 94 ASP A C 1
ATOM 723 O O . ASP A 1 94 ? -16.934 -9.823 -29.612 1.00 47.47 94 ASP A O 1
#

pLDDT: mean 80.53, std 15.96, range [40.12, 93.88]

Sequence (94 aa):
MGSNNGETPETAKLELRDVLVIQTTDDKQLEFEVVGLVEDDENNAYAVCYCEKEDEFVVTNANGELLSDDDLAQEILDDFFVLAEEAAPEEGAD

Secondary structure (DSSP, 8-state):
---------TT----TT-EEEEE-TTS-EEEEEEEEEEE-TT--EEEEEEETTTTEEEEEETTSPBPS-HHHHHHHHHHHHHHHHHHS------

Foldseek 3Di:
DDDPPDPPPPDDFDDQQDWDFDQDPVRDTFIWGFHDWDADPVRWIKTWTATPVVRDIFIDTRSRHTDPDVVVRVVRVVVVVVVVVVVPPPPDDD